Protein AF-A0A1B1BLL6-F1 (afdb_monomer_lite)

pLDDT: mean 85.85, std 12.54, range [50.44, 97.75]

Organism: NCBI:txid670052

Structure (mmCIF, N/CA/C/O backbone):
data_AF-A0A1B1BLL6-F1
#
_entry.id   AF-A0A1B1BLL6-F1
#
loop_
_atom_site.group_PDB
_atom_site.id
_atom_site.type_symbol
_atom_site.label_atom_id
_atom_site.label_alt_id
_atom_site.label_comp_id
_atom_site.label_asym_id
_atom_site.label_entity_id
_atom_site.label_seq_id
_atom_site.pdbx_PDB_ins_code
_atom_site.Cartn_x
_atom_site.Cartn_y
_atom_site.Cartn_z
_atom_site.occupancy
_atom_site.B_iso_or_equiv
_atom_site.auth_seq_id
_atom_site.auth_comp_id
_atom_site.auth_asym_id
_atom_site.auth_atom_id
_atom_site.pdbx_PDB_model_num
ATOM 1 N N . MET A 1 1 ? -10.284 7.507 51.967 1.00 50.44 1 MET A N 1
ATOM 2 C CA . MET A 1 1 ? -10.686 7.526 50.545 1.00 50.44 1 MET A CA 1
ATOM 3 C C . MET A 1 1 ? -9.523 6.973 49.742 1.00 50.44 1 MET A C 1
ATOM 5 O O . MET A 1 1 ? -8.503 7.642 49.661 1.00 50.44 1 MET A O 1
ATOM 9 N N . GLY A 1 2 ? -9.615 5.722 49.283 1.00 57.59 2 GLY A N 1
ATOM 10 C CA . GLY A 1 2 ? -8.585 5.131 48.421 1.00 57.59 2 GLY A CA 1
ATOM 11 C C . GLY A 1 2 ? -8.645 5.744 47.017 1.00 57.59 2 GLY A C 1
ATOM 12 O O . GLY A 1 2 ? -9.728 6.177 46.613 1.00 57.59 2 GLY A O 1
ATOM 13 N N . PRO A 1 3 ? -7.517 5.829 46.290 1.00 61.09 3 PRO A N 1
ATOM 14 C CA . PRO A 1 3 ? -7.517 6.299 44.911 1.00 61.09 3 PRO A CA 1
ATOM 15 C C . PRO A 1 3 ? -8.463 5.414 44.101 1.00 61.09 3 PRO A C 1
ATOM 17 O O . PRO A 1 3 ? -8.379 4.191 44.180 1.00 61.09 3 PRO A O 1
ATOM 20 N N . ALA A 1 4 ? -9.394 6.033 43.373 1.00 63.06 4 ALA A N 1
ATOM 21 C CA . ALA A 1 4 ? -10.253 5.323 42.441 1.00 63.06 4 ALA A CA 1
ATOM 22 C C . ALA A 1 4 ? -9.354 4.484 41.528 1.00 63.06 4 ALA A C 1
ATOM 24 O O . ALA A 1 4 ? -8.560 5.043 40.768 1.00 63.06 4 ALA A O 1
ATOM 25 N N . GLU A 1 5 ? -9.441 3.158 41.639 1.00 60.03 5 GLU A N 1
ATOM 26 C CA . GLU A 1 5 ? -8.842 2.264 40.664 1.00 60.03 5 GLU A CA 1
ATOM 27 C C . GLU A 1 5 ? -9.529 2.560 39.335 1.00 60.03 5 GLU A C 1
ATOM 29 O O . GLU A 1 5 ? -10.628 2.084 39.047 1.00 60.03 5 GLU A O 1
ATOM 34 N N . LEU A 1 6 ? -8.911 3.438 38.546 1.00 65.06 6 LEU A N 1
ATOM 35 C CA . LEU A 1 6 ? -9.240 3.640 37.150 1.00 65.06 6 LEU A CA 1
ATOM 36 C C . LEU A 1 6 ? -8.886 2.327 36.456 1.00 65.06 6 LEU A C 1
ATOM 38 O O . LEU A 1 6 ? -7.785 2.160 35.931 1.00 65.06 6 LEU A O 1
ATOM 42 N N . GLY A 1 7 ? -9.818 1.374 36.510 1.00 64.56 7 GLY A N 1
ATOM 43 C CA . GLY A 1 7 ? -9.772 0.173 35.697 1.00 64.56 7 GLY A CA 1
ATOM 44 C C . GLY A 1 7 ? -9.515 0.555 34.235 1.00 64.56 7 GLY A C 1
ATOM 45 O O . GLY A 1 7 ? -9.796 1.691 33.828 1.00 64.56 7 GLY A O 1
ATOM 46 N N . PRO A 1 8 ? -8.947 -0.359 33.430 1.00 66.44 8 PRO A N 1
ATOM 47 C CA . PRO A 1 8 ? -8.639 -0.069 32.038 1.00 66.44 8 PRO A CA 1
ATOM 48 C C . PRO A 1 8 ? -9.879 0.529 31.357 1.00 66.44 8 PRO A C 1
ATOM 50 O O . PRO A 1 8 ? -10.984 0.030 31.582 1.00 66.44 8 PRO A O 1
ATOM 53 N N . PRO A 1 9 ? -9.729 1.610 30.567 1.00 63.91 9 PRO A N 1
ATOM 54 C CA . PRO A 1 9 ? -10.863 2.328 30.004 1.00 63.91 9 PRO A CA 1
ATOM 55 C C . PRO A 1 9 ? -11.783 1.346 29.280 1.00 63.91 9 PRO A C 1
ATOM 57 O O . PRO A 1 9 ? -11.373 0.703 28.309 1.00 63.91 9 PRO A O 1
ATOM 60 N N . VAL A 1 10 ? -13.015 1.219 29.778 1.00 65.12 10 VAL A N 1
ATOM 61 C CA . VAL A 1 10 ? -14.028 0.335 29.202 1.00 65.12 10 VAL A CA 1
ATOM 62 C C . VAL A 1 10 ? -14.333 0.852 27.802 1.00 65.12 10 VAL A C 1
ATOM 64 O O . VAL A 1 10 ? -14.881 1.941 27.625 1.00 65.12 10 VAL A O 1
ATOM 67 N N . GLN A 1 11 ? -13.914 0.103 26.783 1.00 68.50 11 GLN A N 1
ATOM 68 C CA . GLN A 1 11 ? -14.209 0.458 25.401 1.00 68.50 11 GLN A CA 1
ATOM 69 C C . GLN A 1 11 ? -15.694 0.210 25.159 1.00 68.50 11 GLN A C 1
ATOM 71 O O . GLN A 1 11 ? -16.161 -0.918 25.299 1.00 68.50 11 GLN A O 1
ATOM 76 N N . GLN A 1 12 ? -16.430 1.263 24.800 1.00 72.62 12 GLN A N 1
ATOM 77 C CA . GLN A 1 12 ? -17.846 1.131 24.477 1.00 72.62 12 GLN A CA 1
ATOM 78 C C . GLN A 1 12 ? -18.040 0.140 23.314 1.00 72.62 12 GLN A C 1
ATOM 80 O O . GLN A 1 12 ? -17.243 0.170 22.359 1.00 72.62 12 GLN A O 1
ATOM 85 N N . PRO A 1 13 ? -19.069 -0.728 23.388 1.00 74.25 13 PRO A N 1
ATOM 86 C CA . PRO A 1 13 ? -19.463 -1.581 22.277 1.00 74.25 13 PRO A CA 1
ATOM 87 C C . PRO A 1 13 ? -19.710 -0.732 21.030 1.00 74.25 13 PRO A C 1
ATOM 89 O O . PRO A 1 13 ? -20.350 0.317 21.100 1.00 74.25 13 PRO A O 1
ATOM 92 N N . LEU A 1 14 ? -19.166 -1.164 19.894 1.00 82.31 14 LEU A N 1
ATOM 93 C CA . LEU A 1 14 ? -19.422 -0.498 18.621 1.00 82.31 14 LEU A CA 1
ATOM 94 C C . LEU A 1 14 ? -20.839 -0.843 18.135 1.00 82.31 14 LEU A C 1
ATOM 96 O O . LEU A 1 14 ? -21.268 -1.981 18.342 1.00 82.31 14 LEU A O 1
ATOM 100 N N . PRO A 1 15 ? -21.550 0.094 17.479 1.00 81.31 15 PRO A N 1
ATOM 101 C CA . PRO A 1 15 ? -22.830 -0.199 16.849 1.00 81.31 15 PRO A CA 1
ATOM 102 C C . PRO A 1 15 ? -22.746 -1.395 15.896 1.00 81.31 15 PRO A C 1
ATOM 104 O O . PRO A 1 15 ? -21.743 -1.608 15.206 1.00 81.31 15 PRO A O 1
ATOM 107 N N . GLU A 1 16 ? -23.824 -2.168 15.813 1.00 77.44 16 GLU A N 1
ATOM 108 C CA . GLU A 1 16 ? -23.917 -3.224 14.812 1.00 77.44 16 GLU A CA 1
ATOM 109 C C . GLU A 1 16 ? -23.816 -2.616 13.404 1.00 77.44 16 GLU A C 1
ATOM 111 O O . GLU A 1 16 ? -24.474 -1.629 13.081 1.00 77.44 16 GLU A O 1
ATOM 116 N N . GLY A 1 17 ? -22.939 -3.177 12.567 1.00 80.94 17 GLY A N 1
ATOM 117 C CA . GLY A 1 17 ? -22.703 -2.681 11.207 1.00 80.94 17 GLY A CA 1
ATOM 118 C C . GLY A 1 17 ? -21.577 -1.652 11.061 1.00 80.94 17 GLY A C 1
ATOM 119 O O . GLY A 1 17 ? -21.359 -1.171 9.949 1.00 80.94 17 GLY A O 1
ATOM 120 N N . THR A 1 18 ? -20.813 -1.344 12.120 1.00 85.69 18 THR A N 1
ATOM 121 C CA . THR A 1 18 ? -19.604 -0.514 11.991 1.00 85.69 18 THR A CA 1
ATOM 122 C C . THR A 1 18 ? -18.681 -1.057 10.884 1.00 85.69 18 THR A C 1
ATOM 124 O O . THR A 1 18 ? -18.347 -2.248 10.889 1.00 85.69 18 THR A O 1
ATOM 127 N N . PRO A 1 19 ? -18.229 -0.210 9.938 1.00 85.69 19 PRO A N 1
ATOM 128 C CA . PRO A 1 19 ? -17.390 -0.655 8.836 1.00 85.69 19 PRO A CA 1
ATOM 129 C C . PRO A 1 19 ? -16.060 -1.223 9.346 1.00 85.69 19 PRO A C 1
ATOM 131 O O . PRO A 1 19 ? -15.320 -0.593 10.104 1.00 85.69 19 PRO A O 1
ATOM 134 N N . VAL A 1 20 ? -15.757 -2.443 8.907 1.00 91.56 20 VAL A N 1
ATOM 135 C CA . VAL A 1 20 ? -14.503 -3.161 9.197 1.00 91.56 20 VAL A CA 1
ATOM 136 C C . VAL A 1 20 ? -13.451 -2.828 8.136 1.00 91.56 20 VAL A C 1
ATOM 138 O O . VAL A 1 20 ? -12.270 -2.628 8.435 1.00 91.56 20 VAL A O 1
ATOM 141 N N . TYR A 1 21 ? -13.892 -2.725 6.883 1.00 93.81 21 TYR A N 1
ATOM 142 C CA . TYR A 1 21 ? -13.054 -2.499 5.712 1.00 93.81 21 TYR A CA 1
ATOM 143 C C . TYR A 1 21 ? -13.334 -1.122 5.122 1.00 93.81 21 TYR A C 1
ATOM 145 O O . TYR A 1 21 ? -14.482 -0.691 5.046 1.00 93.81 21 TYR A O 1
ATOM 153 N N . THR A 1 22 ? -12.280 -0.436 4.696 1.00 95.19 22 THR A N 1
ATOM 154 C CA . THR A 1 22 ? -12.366 0.874 4.045 1.00 95.19 22 THR A CA 1
ATOM 155 C C . THR A 1 22 ? -11.786 0.767 2.639 1.00 95.19 22 THR A C 1
ATOM 157 O O . THR A 1 22 ? -10.932 -0.081 2.372 1.00 95.19 22 THR A O 1
ATOM 160 N N . ALA A 1 23 ? -12.216 1.648 1.735 1.00 96.31 23 ALA A N 1
ATOM 161 C CA . ALA A 1 23 ? -11.628 1.726 0.399 1.00 96.31 23 ALA A CA 1
ATOM 162 C C . ALA A 1 23 ? -10.121 2.038 0.461 1.00 96.31 23 ALA A C 1
ATOM 164 O O . ALA A 1 23 ? -9.336 1.444 -0.271 1.00 96.31 23 ALA A O 1
ATOM 165 N N . SER A 1 24 ? -9.705 2.911 1.386 1.00 95.88 24 SER A N 1
ATOM 166 C CA . SER A 1 24 ? -8.298 3.272 1.585 1.00 95.88 24 SER A CA 1
ATOM 167 C C . SER A 1 24 ? -7.440 2.084 2.020 1.00 95.88 24 SER A C 1
ATOM 169 O O . SER A 1 24 ? -6.336 1.931 1.513 1.00 95.88 24 SER A O 1
ATOM 171 N N . LEU A 1 25 ? -7.948 1.202 2.890 1.00 96.50 25 LEU A N 1
ATOM 172 C CA . LEU A 1 25 ? -7.249 -0.032 3.253 1.00 96.50 25 LEU A CA 1
ATOM 173 C C . LEU A 1 25 ? -7.018 -0.919 2.029 1.00 96.50 25 LEU A C 1
ATOM 175 O O . LEU A 1 25 ? -5.901 -1.377 1.807 1.00 96.50 25 LEU A O 1
ATOM 179 N N . TRP A 1 26 ? -8.064 -1.151 1.235 1.00 97.56 26 TRP A N 1
ATOM 180 C CA . TRP A 1 26 ? -7.954 -1.976 0.034 1.00 97.56 26 TRP A CA 1
ATOM 181 C C . TRP A 1 26 ? -7.008 -1.368 -0.997 1.00 97.56 26 TRP A C 1
ATOM 183 O O . TRP A 1 26 ? -6.219 -2.094 -1.595 1.00 97.56 26 TRP A O 1
ATOM 193 N N . ALA A 1 27 ? -7.010 -0.042 -1.142 1.00 97.25 27 ALA A N 1
ATOM 194 C CA . ALA A 1 27 ? -6.042 0.647 -1.982 1.00 97.25 27 ALA A CA 1
ATOM 195 C C . ALA A 1 27 ? -4.600 0.356 -1.534 1.00 97.25 27 ALA A C 1
ATOM 197 O O . ALA A 1 27 ? -3.790 0.007 -2.380 1.00 97.25 27 ALA A O 1
ATOM 198 N N . ILE A 1 28 ? -4.286 0.398 -0.230 1.00 95.94 28 ILE A N 1
ATOM 199 C CA . ILE A 1 28 ? -2.945 0.043 0.286 1.00 95.94 28 ILE A CA 1
ATOM 200 C C . ILE A 1 28 ? -2.619 -1.428 0.003 1.00 95.94 28 ILE A C 1
ATOM 202 O O . ILE A 1 28 ? -1.503 -1.738 -0.402 1.00 95.94 28 ILE A O 1
ATOM 206 N N . VAL A 1 29 ? -3.581 -2.334 0.207 1.00 97.31 29 VAL A N 1
ATOM 207 C CA . VAL A 1 29 ? -3.402 -3.781 -0.003 1.00 97.31 29 VAL A CA 1
ATOM 208 C C . VAL A 1 29 ? -3.034 -4.099 -1.453 1.00 97.31 29 VAL A C 1
ATOM 210 O O . VAL A 1 29 ? -2.148 -4.918 -1.680 1.00 97.31 29 VAL A O 1
ATOM 213 N N . PHE A 1 30 ? -3.679 -3.445 -2.423 1.00 97.38 30 PHE A N 1
ATOM 214 C CA . PHE A 1 30 ? -3.454 -3.684 -3.853 1.00 97.38 30 PHE A CA 1
ATOM 215 C C . PHE A 1 30 ? -2.413 -2.759 -4.491 1.00 97.38 30 PHE A C 1
ATOM 217 O O . PHE A 1 30 ? -1.991 -3.009 -5.620 1.00 97.38 30 PHE A O 1
ATOM 224 N N . LEU A 1 31 ? -1.951 -1.724 -3.785 1.00 95.06 31 LEU A N 1
ATOM 225 C CA . LEU A 1 31 ? -0.945 -0.792 -4.295 1.00 95.06 31 LEU A CA 1
ATOM 226 C C . LEU A 1 31 ? 0.345 -1.480 -4.779 1.00 95.06 31 LEU A C 1
ATOM 228 O O . LEU A 1 31 ? 0.834 -1.089 -5.839 1.00 95.06 31 LEU A O 1
ATOM 232 N N . PRO A 1 32 ? 0.887 -2.511 -4.093 1.00 93.81 32 PRO A N 1
ATOM 233 C CA . PRO A 1 32 ? 2.054 -3.232 -4.590 1.00 93.81 32 PRO A CA 1
ATOM 234 C C . PRO A 1 32 ? 1.793 -3.884 -5.945 1.00 93.81 32 PRO A C 1
ATOM 236 O O . PRO A 1 32 ? 2.656 -3.835 -6.808 1.00 93.81 32 PRO A O 1
ATOM 239 N N . LEU A 1 33 ? 0.590 -4.424 -6.171 1.00 95.19 33 LEU A N 1
ATOM 240 C CA . LEU A 1 33 ? 0.227 -5.024 -7.454 1.00 95.19 33 LEU A CA 1
ATOM 241 C C . LEU A 1 33 ? 0.214 -3.978 -8.571 1.00 95.19 33 LEU A C 1
ATOM 243 O O . LEU A 1 33 ? 0.718 -4.237 -9.659 1.00 95.19 33 LEU A O 1
ATOM 247 N N . LEU A 1 34 ? -0.331 -2.788 -8.294 1.00 94.62 34 LEU A N 1
ATOM 248 C CA . LEU A 1 34 ? -0.303 -1.669 -9.235 1.00 94.62 34 LEU A CA 1
ATOM 249 C C . LEU A 1 34 ? 1.141 -1.259 -9.547 1.00 94.62 34 LEU A C 1
ATOM 251 O O .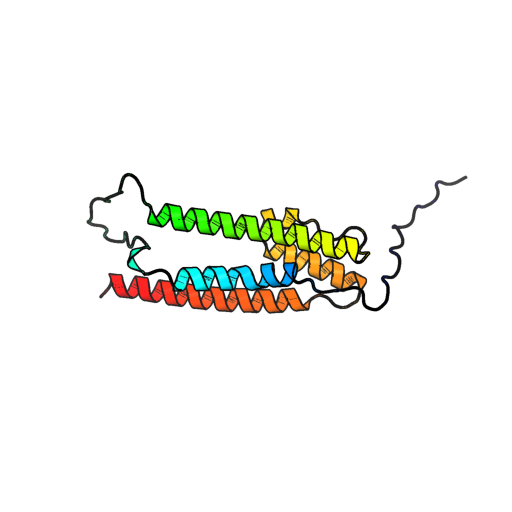 LEU A 1 34 ? 1.492 -1.094 -10.711 1.00 94.62 34 LEU A O 1
ATOM 255 N N . ALA A 1 35 ? 1.988 -1.149 -8.521 1.00 91.94 35 ALA A N 1
ATOM 256 C CA . ALA A 1 35 ? 3.406 -0.846 -8.682 1.00 91.94 35 ALA A CA 1
ATOM 257 C C . ALA A 1 35 ? 4.126 -1.902 -9.537 1.00 91.94 35 ALA A C 1
ATOM 259 O O . ALA A 1 35 ? 4.845 -1.549 -10.470 1.00 91.94 35 ALA A O 1
ATOM 260 N N . THR A 1 36 ? 3.888 -3.190 -9.270 1.00 92.56 36 THR A N 1
ATOM 261 C CA . THR A 1 36 ? 4.421 -4.303 -10.065 1.00 92.56 36 THR A CA 1
ATOM 262 C C . THR A 1 36 ? 3.914 -4.241 -11.505 1.00 92.56 36 THR A C 1
ATOM 264 O O . THR A 1 36 ? 4.711 -4.364 -12.425 1.00 92.56 36 THR A O 1
ATOM 267 N N . ALA A 1 37 ? 2.623 -3.999 -11.739 1.00 93.56 37 ALA A N 1
ATOM 268 C CA . ALA A 1 37 ? 2.067 -3.902 -13.088 1.00 93.56 37 ALA A CA 1
ATOM 269 C C . ALA A 1 37 ? 2.705 -2.758 -13.894 1.00 93.56 37 ALA A C 1
ATOM 271 O O . ALA A 1 37 ? 3.087 -2.952 -15.049 1.00 93.56 37 ALA A O 1
ATOM 272 N N . VAL A 1 38 ? 2.895 -1.590 -13.268 1.00 91.12 38 VAL A N 1
ATOM 273 C CA . VAL A 1 38 ? 3.625 -0.469 -13.879 1.00 91.12 38 VAL A CA 1
ATOM 274 C C . VAL A 1 38 ? 5.065 -0.879 -14.193 1.00 91.12 38 VAL A C 1
ATOM 276 O O . VAL A 1 38 ? 5.525 -0.658 -15.311 1.00 91.12 38 VAL A O 1
ATOM 279 N N . LEU A 1 39 ? 5.756 -1.536 -13.259 1.00 87.25 39 LEU A N 1
ATOM 280 C CA . LEU A 1 39 ? 7.129 -2.006 -13.457 1.00 87.25 39 LEU A CA 1
ATOM 281 C C . LEU A 1 39 ? 7.249 -2.988 -14.634 1.00 87.25 39 LEU A C 1
ATOM 283 O O . LEU A 1 39 ? 8.139 -2.841 -15.467 1.00 87.25 39 LEU A O 1
ATOM 287 N N . LEU A 1 40 ? 6.344 -3.962 -14.736 1.00 89.88 40 LEU A N 1
ATOM 288 C CA . LEU A 1 40 ? 6.331 -4.953 -15.818 1.00 89.88 40 LEU A CA 1
ATOM 289 C C . LEU A 1 40 ? 6.034 -4.321 -17.183 1.00 89.88 40 LEU A C 1
ATOM 291 O O . LEU A 1 40 ? 6.561 -4.774 -18.197 1.00 89.88 40 LEU A O 1
ATOM 295 N N . SER A 1 41 ? 5.220 -3.261 -17.209 1.00 89.00 41 SER A N 1
ATOM 296 C CA . SER A 1 41 ? 4.914 -2.512 -18.433 1.00 89.00 41 SER A CA 1
ATOM 297 C C . SER A 1 41 ? 6.097 -1.682 -18.945 1.00 89.00 41 SER A C 1
ATOM 299 O O . SER A 1 41 ? 6.141 -1.327 -20.125 1.00 89.00 41 SER A O 1
ATOM 301 N N . MET A 1 42 ? 7.079 -1.387 -18.084 1.00 84.44 42 MET A N 1
ATOM 302 C CA . MET A 1 42 ? 8.270 -0.654 -18.493 1.00 84.44 42 MET A CA 1
ATOM 303 C C . MET A 1 42 ? 9.173 -1.528 -19.376 1.00 84.44 42 MET A C 1
ATOM 305 O O . MET A 1 42 ? 9.437 -2.692 -19.048 1.00 84.44 42 MET A O 1
ATOM 309 N N . PRO A 1 43 ? 9.683 -0.984 -20.496 1.00 81.69 43 PRO A N 1
ATOM 310 C CA . PRO A 1 43 ? 10.566 -1.730 -21.377 1.00 81.69 43 PRO A CA 1
ATOM 311 C C . PRO A 1 43 ? 11.904 -2.030 -20.692 1.00 81.69 43 PRO A C 1
ATOM 313 O O . PRO A 1 43 ? 12.467 -1.168 -20.016 1.00 81.69 43 PRO A O 1
ATOM 316 N N . LEU A 1 44 ? 12.434 -3.238 -20.925 1.00 76.50 44 LEU A N 1
ATOM 317 C CA . LEU A 1 44 ? 13.652 -3.746 -20.276 1.00 76.50 44 LEU A CA 1
ATOM 318 C C . LEU A 1 44 ? 14.870 -2.829 -20.455 1.00 76.50 44 LEU A C 1
ATOM 320 O O . LEU A 1 44 ? 15.650 -2.676 -19.529 1.00 76.50 44 LEU A O 1
ATOM 324 N N . ARG A 1 45 ? 14.965 -2.123 -21.590 1.00 72.88 45 ARG A N 1
ATOM 325 C CA . ARG A 1 45 ? 16.016 -1.126 -21.881 1.00 72.88 45 ARG A CA 1
ATOM 326 C C . ARG A 1 45 ? 16.112 0.032 -20.883 1.00 72.88 45 ARG A C 1
ATOM 328 O O . ARG A 1 45 ? 17.088 0.766 -20.904 1.00 72.88 45 ARG A O 1
ATOM 335 N N . LEU A 1 46 ? 15.069 0.269 -20.083 1.00 70.62 46 LEU A N 1
ATOM 336 C CA . LEU A 1 46 ? 15.115 1.288 -19.036 1.00 70.62 46 LEU A CA 1
ATOM 337 C C . LEU A 1 46 ? 15.874 0.796 -17.807 1.00 70.62 46 LEU A C 1
ATOM 339 O O . LEU A 1 46 ? 16.254 1.624 -16.994 1.00 70.62 46 LEU A O 1
ATOM 343 N N . PHE A 1 47 ? 16.085 -0.507 -17.647 1.00 69.12 47 PHE A N 1
ATOM 344 C CA . PHE A 1 47 ? 16.880 -1.066 -16.565 1.00 69.12 47 PHE A CA 1
ATOM 345 C C . PHE A 1 47 ? 18.321 -1.189 -17.064 1.00 69.12 47 PHE A C 1
ATOM 347 O O . PHE A 1 47 ? 18.549 -1.942 -18.010 1.00 69.12 47 PHE A O 1
ATOM 354 N N . PRO A 1 48 ? 19.280 -0.447 -16.482 1.00 63.59 48 PRO A N 1
ATOM 355 C CA . PRO A 1 48 ? 20.681 -0.601 -16.839 1.00 63.59 48 PRO A CA 1
ATOM 356 C C . PRO A 1 48 ? 21.095 -2.049 -16.569 1.00 63.59 48 PRO A C 1
ATOM 358 O O . PRO A 1 48 ? 21.038 -2.515 -15.430 1.00 63.59 48 PRO A O 1
ATOM 361 N N . ALA A 1 49 ? 21.450 -2.777 -17.622 1.00 60.00 49 ALA A N 1
ATOM 362 C CA . ALA A 1 49 ? 22.103 -4.071 -17.518 1.00 60.00 49 ALA A CA 1
ATOM 363 C C . ALA A 1 49 ? 23.615 -3.825 -17.548 1.00 60.00 49 ALA A C 1
ATOM 365 O O . ALA A 1 49 ? 24.300 -4.234 -18.479 1.00 60.00 49 ALA A O 1
ATOM 366 N N . ASP A 1 50 ? 24.129 -3.109 -16.548 1.00 55.12 50 ASP A N 1
ATOM 367 C CA . ASP A 1 50 ? 25.563 -2.834 -16.410 1.00 55.12 50 ASP A CA 1
ATOM 368 C C . ASP A 1 50 ? 26.272 -4.075 -15.842 1.00 55.12 50 ASP A C 1
ATOM 370 O O . ASP A 1 50 ? 26.837 -4.064 -14.751 1.00 55.12 50 ASP A O 1
ATOM 374 N N . PHE A 1 51 ? 26.182 -5.191 -16.566 1.00 53.59 51 PHE A N 1
ATOM 375 C CA . PHE A 1 51 ? 26.890 -6.437 -16.269 1.00 53.59 51 PHE A CA 1
ATOM 376 C C . PHE A 1 51 ? 27.936 -6.748 -17.346 1.00 53.59 51 PHE A C 1
ATOM 378 O O . PHE A 1 51 ? 28.221 -7.914 -17.606 1.00 53.59 51 PHE A O 1
ATOM 385 N N . ASP A 1 52 ? 28.512 -5.721 -17.974 1.00 57.56 52 ASP A N 1
ATOM 386 C CA . ASP A 1 52 ? 29.727 -5.879 -18.769 1.00 57.56 52 ASP A CA 1
ATOM 387 C C . ASP A 1 52 ? 30.946 -5.577 -17.876 1.00 57.56 52 ASP A C 1
ATOM 389 O O . ASP A 1 52 ? 31.215 -4.412 -17.582 1.00 57.56 52 ASP A O 1
ATOM 393 N N . PRO A 1 53 ? 31.694 -6.598 -17.415 1.00 58.38 53 PRO A N 1
ATOM 394 C CA . PRO A 1 53 ? 32.881 -6.396 -16.587 1.00 58.38 53 PRO A CA 1
ATOM 395 C C . PRO A 1 53 ? 34.049 -5.748 -17.353 1.00 58.38 53 PRO A C 1
ATOM 397 O O . PRO A 1 53 ? 35.075 -5.453 -16.742 1.00 58.38 53 PRO A O 1
ATOM 400 N N . THR A 1 54 ? 33.922 -5.566 -18.673 1.00 62.81 54 THR A N 1
ATOM 401 C CA . THR A 1 54 ? 34.948 -5.001 -19.562 1.00 62.81 54 THR A CA 1
ATOM 402 C C . THR A 1 54 ? 34.595 -3.625 -20.124 1.00 62.81 54 THR A C 1
ATOM 404 O O . THR A 1 54 ? 35.471 -2.961 -20.680 1.00 62.81 54 THR A O 1
ATOM 407 N N . ALA A 1 55 ? 33.352 -3.164 -19.956 1.00 63.78 55 ALA A N 1
ATOM 408 C CA . ALA A 1 55 ? 32.955 -1.819 -20.345 1.00 63.78 55 ALA A CA 1
ATOM 409 C C . ALA A 1 55 ? 33.423 -0.799 -19.300 1.00 63.78 55 ALA A C 1
ATOM 411 O O . ALA A 1 55 ? 33.128 -0.924 -18.111 1.00 63.78 55 ALA A O 1
ATOM 412 N N . GLU A 1 56 ? 34.099 0.258 -19.753 1.00 61.62 56 GLU A N 1
ATOM 413 C CA . GLU A 1 56 ? 34.213 1.490 -18.969 1.00 61.62 56 GLU A CA 1
ATOM 414 C C . GLU A 1 56 ? 32.787 1.965 -18.641 1.00 61.62 56 GLU A C 1
ATOM 416 O O . GLU A 1 56 ? 32.001 2.148 -19.579 1.00 61.62 56 GLU A O 1
ATOM 421 N N . PRO A 1 57 ? 32.411 2.145 -17.358 1.00 59.41 57 PRO A N 1
ATOM 422 C CA . PRO A 1 57 ? 31.061 2.549 -16.997 1.00 59.41 57 PRO A CA 1
ATOM 423 C C . PRO A 1 57 ? 30.727 3.888 -17.658 1.00 59.41 57 PRO A C 1
ATOM 425 O O . PRO A 1 57 ? 31.152 4.951 -17.198 1.00 59.41 57 PRO A O 1
ATOM 428 N N . PHE A 1 58 ? 29.955 3.866 -18.745 1.00 65.25 58 PHE A N 1
ATOM 429 C CA . PHE A 1 58 ? 29.363 5.087 -19.267 1.00 65.25 58 PHE A CA 1
ATOM 430 C C . PHE A 1 58 ? 28.229 5.475 -18.322 1.00 65.25 58 PHE A C 1
ATOM 432 O O . PHE A 1 58 ? 27.084 5.066 -18.488 1.00 65.25 58 PHE A O 1
ATOM 439 N N . VAL A 1 59 ? 28.570 6.250 -17.296 1.00 63.31 59 VAL A N 1
ATOM 440 C CA . VAL A 1 59 ? 27.599 6.865 -16.397 1.00 63.31 59 VAL A CA 1
ATOM 441 C C . VAL A 1 59 ? 27.151 8.167 -17.057 1.00 63.31 59 VAL A C 1
ATOM 443 O O . VAL A 1 59 ? 27.909 9.143 -17.041 1.00 63.31 59 VAL A O 1
ATOM 446 N N . PRO A 1 60 ? 25.956 8.232 -17.676 1.00 65.19 60 PRO A N 1
ATOM 447 C CA . PRO A 1 60 ? 25.450 9.504 -18.157 1.00 65.19 60 PRO A CA 1
ATOM 448 C C . PRO A 1 60 ? 25.368 10.481 -16.972 1.00 65.19 60 PRO A C 1
ATOM 450 O O . PRO A 1 60 ? 24.952 10.080 -15.883 1.00 65.19 60 PRO A O 1
ATOM 453 N N . PRO A 1 61 ? 25.696 11.774 -17.158 1.00 69.44 61 PRO A N 1
ATOM 454 C CA . PRO A 1 61 ? 25.623 12.771 -16.085 1.00 69.44 61 PRO A CA 1
ATOM 455 C C . PRO A 1 61 ? 24.245 12.851 -15.408 1.00 69.44 61 PRO A C 1
ATOM 457 O O . PRO A 1 61 ? 24.139 13.282 -14.263 1.00 69.44 61 PRO A O 1
ATOM 460 N N . VAL A 1 62 ? 23.187 12.441 -16.121 1.00 75.81 62 VAL A N 1
ATOM 461 C CA . VAL A 1 62 ? 21.816 12.325 -15.618 1.00 75.81 62 VAL A CA 1
ATOM 462 C C . VAL A 1 62 ? 21.171 11.052 -16.175 1.00 75.81 62 VAL A C 1
ATOM 464 O O . VAL A 1 62 ? 20.888 10.968 -17.369 1.00 75.81 62 VAL A O 1
ATOM 467 N N . ASP A 1 63 ? 20.872 10.082 -15.308 1.00 78.62 63 ASP A N 1
ATOM 468 C CA . ASP A 1 63 ? 20.011 8.940 -15.643 1.00 78.62 63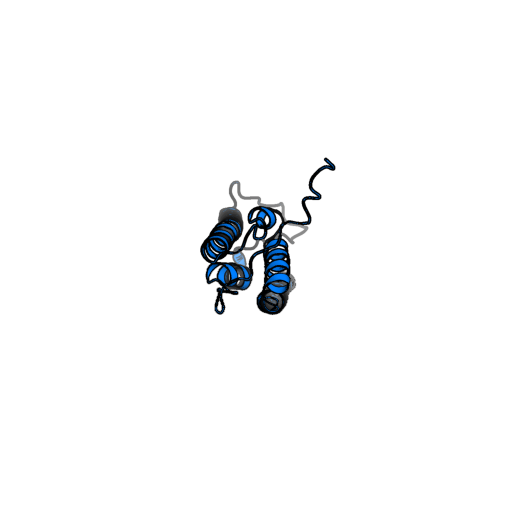 ASP A CA 1
ATOM 469 C C . ASP A 1 63 ? 18.531 9.318 -15.452 1.00 78.62 63 ASP A C 1
ATOM 471 O O . ASP A 1 63 ? 17.958 9.196 -14.363 1.00 78.62 63 ASP A O 1
ATOM 475 N N . LEU A 1 64 ? 17.887 9.783 -16.529 1.00 81.25 64 LEU A N 1
ATOM 476 C CA . LEU A 1 64 ? 16.458 10.118 -16.506 1.00 81.25 64 LEU A CA 1
ATOM 477 C C . LEU A 1 64 ? 15.579 8.901 -16.185 1.00 81.25 64 LEU A C 1
ATOM 479 O O . LEU A 1 64 ? 14.528 9.052 -15.561 1.00 81.25 64 LEU A O 1
ATOM 483 N N . SER A 1 65 ? 15.991 7.696 -16.589 1.00 78.31 65 SER A N 1
ATOM 484 C CA . SER A 1 65 ? 15.220 6.477 -16.342 1.00 78.31 65 SER A CA 1
ATOM 485 C C . SER A 1 65 ? 15.202 6.143 -14.847 1.00 78.31 65 SER A C 1
ATOM 487 O O . SER A 1 65 ? 14.142 5.870 -14.274 1.00 78.31 65 SER A O 1
ATOM 489 N N . GLY A 1 66 ? 16.359 6.260 -14.192 1.00 81.75 66 GLY A N 1
ATOM 490 C CA . GLY A 1 66 ? 16.521 6.120 -12.753 1.00 81.75 66 GLY A CA 1
ATOM 491 C C . GLY A 1 66 ? 15.747 7.179 -11.990 1.00 81.75 66 GLY A C 1
ATOM 492 O O . GLY A 1 66 ? 15.072 6.848 -11.016 1.00 81.75 66 GLY A O 1
ATOM 493 N N . LEU A 1 67 ? 15.763 8.430 -12.453 1.00 86.50 67 LEU A N 1
ATOM 494 C CA . LEU A 1 67 ? 14.982 9.500 -11.837 1.00 86.50 67 LEU A CA 1
ATOM 495 C C . LEU A 1 67 ? 13.478 9.194 -11.864 1.00 86.50 67 LEU A C 1
ATOM 497 O O . LEU A 1 67 ? 12.823 9.284 -10.828 1.00 86.50 67 LEU A O 1
ATOM 501 N N . VAL A 1 68 ? 12.933 8.774 -13.011 1.00 85.38 68 VAL A N 1
ATOM 502 C CA . VAL A 1 68 ? 11.509 8.413 -13.139 1.00 85.38 68 VAL A CA 1
ATOM 503 C C . VAL A 1 68 ? 11.142 7.256 -12.207 1.00 85.38 68 VAL A C 1
ATOM 505 O O . VAL A 1 68 ? 10.120 7.327 -11.522 1.00 85.38 68 VAL A O 1
ATOM 508 N N . ARG A 1 69 ? 11.981 6.215 -12.116 1.00 86.62 69 ARG A N 1
ATOM 509 C CA . ARG A 1 69 ? 11.762 5.093 -11.185 1.00 86.62 69 ARG A CA 1
ATOM 510 C C . ARG A 1 69 ? 11.778 5.538 -9.725 1.00 86.62 69 ARG A C 1
ATOM 512 O O . ARG A 1 69 ? 10.913 5.127 -8.954 1.00 86.62 69 ARG A O 1
ATOM 519 N N . ASN A 1 70 ? 12.733 6.384 -9.345 1.00 89.62 70 ASN A N 1
ATOM 520 C CA . ASN A 1 70 ? 12.826 6.914 -7.986 1.00 89.62 70 ASN A CA 1
ATOM 521 C C . ASN A 1 70 ? 11.611 7.779 -7.638 1.00 89.62 70 ASN A C 1
ATOM 523 O O . ASN A 1 70 ? 11.013 7.591 -6.581 1.00 89.62 70 ASN A O 1
ATOM 527 N N . LEU A 1 71 ? 11.193 8.669 -8.541 1.00 91.75 71 LEU A N 1
ATOM 528 C CA . LEU A 1 71 ? 9.996 9.490 -8.353 1.00 91.75 71 LEU A CA 1
ATOM 529 C C . LEU A 1 71 ? 8.738 8.632 -8.212 1.00 91.75 71 LEU A C 1
ATOM 531 O O . LEU A 1 71 ? 7.924 8.887 -7.327 1.00 91.75 71 LEU A O 1
ATOM 535 N N . LEU A 1 72 ? 8.597 7.588 -9.032 1.00 90.19 72 LEU A N 1
ATOM 536 C CA . LEU A 1 72 ? 7.493 6.639 -8.920 1.00 90.19 72 LEU A CA 1
ATOM 537 C C . LEU A 1 72 ? 7.514 5.907 -7.568 1.00 90.19 72 LEU A C 1
ATOM 539 O O . LEU A 1 72 ? 6.476 5.801 -6.919 1.00 90.19 72 LEU A O 1
ATOM 543 N N . SER A 1 73 ? 8.687 5.454 -7.117 1.00 90.81 73 SER A N 1
ATOM 544 C CA . SER A 1 73 ? 8.862 4.808 -5.809 1.00 90.81 73 SER A CA 1
ATOM 545 C C . SER A 1 73 ? 8.452 5.734 -4.658 1.00 90.81 73 SER A C 1
ATOM 547 O O . SER A 1 73 ? 7.636 5.361 -3.813 1.00 90.81 73 SER A O 1
ATOM 549 N N . VAL A 1 74 ? 8.928 6.984 -4.673 1.00 94.88 74 VAL A N 1
ATOM 550 C CA . VAL A 1 74 ? 8.555 8.011 -3.688 1.00 94.88 74 VAL A CA 1
ATOM 551 C C . VAL A 1 74 ? 7.054 8.304 -3.736 1.00 94.88 74 VAL A C 1
ATOM 553 O O . VAL A 1 74 ? 6.423 8.412 -2.686 1.00 94.88 74 VAL A O 1
ATOM 556 N N . ALA A 1 75 ? 6.456 8.383 -4.928 1.00 94.81 75 ALA A N 1
ATOM 557 C CA . ALA A 1 75 ? 5.023 8.609 -5.089 1.00 94.81 75 ALA A CA 1
ATOM 558 C C . ALA A 1 75 ? 4.188 7.455 -4.510 1.00 94.81 75 ALA A C 1
ATOM 560 O O . ALA A 1 75 ? 3.228 7.703 -3.783 1.00 94.81 75 ALA A O 1
ATOM 561 N N . ILE A 1 76 ? 4.571 6.199 -4.767 1.00 94.19 76 ILE A N 1
ATOM 562 C CA . ILE A 1 76 ? 3.916 5.006 -4.202 1.00 94.19 76 ILE A CA 1
ATOM 563 C C . ILE A 1 76 ? 4.050 4.985 -2.675 1.00 94.19 76 ILE A C 1
ATOM 565 O O . ILE A 1 76 ? 3.083 4.692 -1.962 1.00 94.19 76 ILE A O 1
ATOM 569 N N . TYR A 1 77 ? 5.230 5.324 -2.155 1.00 94.38 77 TYR A N 1
ATOM 570 C CA . TYR A 1 77 ? 5.466 5.413 -0.718 1.00 94.38 77 TYR A CA 1
ATOM 571 C C . TYR A 1 77 ? 4.588 6.494 -0.072 1.00 94.38 77 TYR A C 1
ATOM 573 O O . TYR A 1 77 ? 3.831 6.205 0.855 1.00 94.38 77 TYR A O 1
ATOM 581 N N . ALA A 1 78 ? 4.596 7.716 -0.612 1.00 95.94 78 ALA A N 1
ATOM 582 C CA . ALA A 1 78 ? 3.762 8.817 -0.135 1.00 95.94 78 ALA A CA 1
ATOM 583 C C . ALA A 1 78 ? 2.261 8.492 -0.228 1.00 95.94 78 ALA A C 1
ATOM 585 O O . ALA A 1 78 ? 1.512 8.761 0.713 1.00 95.94 78 ALA A O 1
ATOM 586 N N . ALA A 1 79 ? 1.825 7.851 -1.318 1.00 96.44 79 ALA A N 1
ATOM 587 C CA . ALA A 1 79 ? 0.453 7.383 -1.480 1.00 96.44 79 ALA A CA 1
ATOM 588 C C . ALA A 1 79 ? 0.076 6.358 -0.402 1.00 96.44 79 ALA A C 1
ATOM 590 O O . ALA A 1 79 ? -0.994 6.472 0.192 1.00 96.44 79 ALA A O 1
ATOM 591 N N . SER A 1 80 ? 0.960 5.407 -0.082 1.00 95.88 80 SER A N 1
ATOM 592 C CA . SER A 1 80 ? 0.734 4.422 0.989 1.00 95.88 80 SER A CA 1
ATOM 593 C C . SER A 1 80 ? 0.485 5.099 2.337 1.00 95.88 80 SER A C 1
ATOM 595 O O . SER A 1 80 ? -0.461 4.755 3.048 1.00 95.88 80 SER A O 1
ATOM 597 N N . VAL A 1 81 ? 1.308 6.096 2.671 1.00 97.19 81 VAL A N 1
ATOM 598 C CA . VAL A 1 81 ? 1.188 6.865 3.915 1.00 97.19 81 VAL A CA 1
ATOM 599 C C . VAL A 1 81 ? -0.102 7.695 3.931 1.00 97.19 81 VAL A C 1
ATOM 601 O O . VAL A 1 81 ? -0.848 7.667 4.912 1.00 97.19 81 VAL A O 1
ATOM 604 N N . GLY A 1 82 ? -0.414 8.391 2.833 1.00 97.75 82 GLY A N 1
ATOM 605 C CA . GLY A 1 82 ? -1.642 9.180 2.701 1.00 97.75 82 GLY A CA 1
ATOM 606 C C . GLY A 1 82 ? -2.913 8.328 2.791 1.00 97.75 82 GLY A C 1
ATOM 607 O O . GLY A 1 82 ? -3.878 8.708 3.458 1.00 97.75 82 GLY A O 1
ATOM 608 N N . LEU A 1 83 ? -2.902 7.136 2.194 1.00 97.69 83 LEU A N 1
ATOM 609 C CA . LEU A 1 83 ? -3.997 6.175 2.300 1.00 97.69 83 LEU A CA 1
ATOM 610 C C . LEU A 1 83 ? -4.143 5.632 3.727 1.00 97.69 83 LEU A C 1
ATOM 612 O O . LEU A 1 83 ? -5.271 5.495 4.198 1.00 97.69 83 LEU A O 1
ATOM 616 N N . ALA A 1 84 ? -3.041 5.369 4.438 1.00 97.12 84 ALA A N 1
ATOM 617 C CA . ALA A 1 84 ? -3.085 4.937 5.838 1.00 97.12 84 ALA A CA 1
ATOM 618 C C . ALA A 1 84 ? -3.699 6.021 6.737 1.00 97.12 84 ALA A C 1
ATOM 620 O O . ALA A 1 84 ? -4.517 5.730 7.613 1.00 97.12 84 ALA A O 1
ATOM 621 N N . PHE A 1 85 ? -3.374 7.290 6.481 1.00 97.38 85 PHE A N 1
ATOM 622 C CA . PHE A 1 85 ? -4.011 8.420 7.153 1.00 97.38 85 PHE A CA 1
ATOM 623 C C . PHE A 1 85 ? -5.522 8.489 6.868 1.00 97.38 85 PHE A C 1
ATOM 625 O O . PHE A 1 85 ? -6.324 8.619 7.799 1.00 97.38 85 PHE A O 1
ATOM 632 N N . ALA A 1 86 ? -5.931 8.358 5.601 1.00 97.44 86 ALA A N 1
ATOM 633 C CA . ALA A 1 86 ? -7.341 8.377 5.208 1.00 97.44 86 ALA A CA 1
ATOM 634 C C . ALA A 1 86 ? -8.137 7.210 5.819 1.00 97.44 86 ALA A C 1
ATOM 636 O O . ALA A 1 86 ? -9.250 7.412 6.313 1.00 97.44 86 ALA A O 1
ATOM 637 N N . ASP A 1 87 ? -7.549 6.013 5.840 1.00 97.06 87 ASP A N 1
ATOM 638 C CA . ASP A 1 87 ? -8.118 4.824 6.469 1.00 97.06 87 ASP A CA 1
ATOM 639 C C . ASP A 1 87 ? -8.319 5.021 7.975 1.00 97.06 87 ASP A C 1
ATOM 641 O O . ASP A 1 87 ? -9.417 4.802 8.492 1.00 97.06 87 ASP A O 1
ATOM 645 N N . ARG A 1 88 ? -7.290 5.507 8.677 1.00 95.19 88 ARG A N 1
ATOM 646 C CA . ARG A 1 88 ? -7.392 5.811 10.105 1.00 95.19 88 ARG A CA 1
ATOM 647 C C . ARG A 1 88 ? -8.527 6.796 10.380 1.00 95.19 88 ARG A C 1
ATOM 649 O O . ARG A 1 88 ? -9.337 6.558 11.272 1.00 95.19 88 ARG A O 1
ATOM 656 N N . ARG A 1 89 ? -8.630 7.871 9.594 1.00 95.19 89 ARG A N 1
ATOM 657 C CA . ARG A 1 89 ? -9.700 8.864 9.752 1.00 95.19 89 ARG A CA 1
ATOM 658 C C . ARG A 1 89 ? -11.084 8.267 9.484 1.00 95.19 89 ARG A C 1
ATOM 660 O O . ARG A 1 89 ? -12.050 8.651 10.136 1.00 95.19 89 ARG A O 1
ATOM 667 N N . ALA A 1 90 ? -11.204 7.330 8.545 1.00 94.81 90 ALA A N 1
ATOM 668 C CA . ALA A 1 90 ? -12.451 6.605 8.309 1.00 94.81 90 ALA A CA 1
ATOM 669 C C . ALA A 1 90 ? -12.845 5.728 9.511 1.00 94.81 90 ALA A C 1
ATOM 671 O O . ALA A 1 90 ? -14.013 5.724 9.891 1.00 94.81 90 ALA A O 1
ATOM 672 N N . LEU A 1 91 ? -11.882 5.062 10.158 1.00 93.25 91 LEU A N 1
ATOM 673 C CA . LEU A 1 91 ? -12.124 4.309 11.393 1.00 93.25 91 LEU A CA 1
ATOM 674 C C . LEU A 1 91 ? -12.523 5.219 12.563 1.00 93.25 91 LEU A C 1
ATOM 676 O O . LEU A 1 91 ? -13.458 4.908 13.294 1.00 93.25 91 LEU A O 1
ATOM 680 N N . GLU A 1 92 ? -11.869 6.367 12.730 1.00 93.00 92 GLU A N 1
ATOM 681 C CA . GLU A 1 92 ? -12.238 7.332 13.777 1.00 93.00 92 GLU A CA 1
ATOM 682 C C . GLU A 1 92 ? -13.681 7.829 13.590 1.00 93.00 92 GLU A C 1
ATOM 684 O O . GLU A 1 92 ? -14.462 7.818 14.540 1.00 93.00 92 GLU A O 1
ATOM 689 N N . ARG A 1 93 ? -14.079 8.165 12.353 1.00 92.00 93 ARG A N 1
ATOM 690 C CA . ARG A 1 93 ? -15.472 8.536 12.027 1.00 92.00 93 ARG A CA 1
ATOM 691 C C . ARG A 1 93 ? -16.469 7.402 12.272 1.00 92.00 93 ARG A C 1
ATOM 693 O O . ARG A 1 93 ? -17.627 7.668 12.565 1.00 92.00 93 ARG A O 1
ATOM 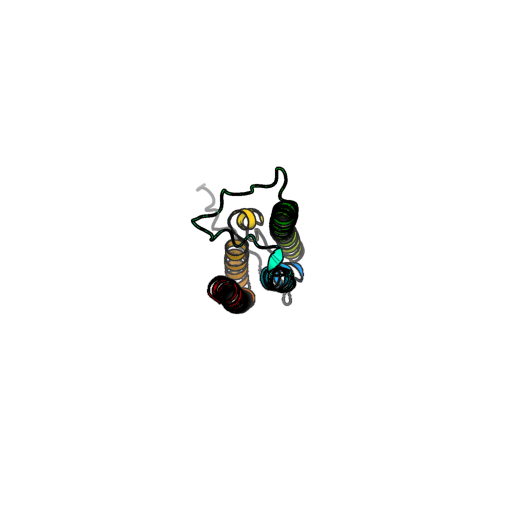700 N N . ALA A 1 94 ? -16.025 6.156 12.146 1.00 89.75 94 ALA A N 1
ATOM 701 C CA . ALA A 1 94 ? -16.833 4.969 12.394 1.00 89.75 94 ALA A CA 1
ATOM 702 C C . ALA A 1 94 ? -16.949 4.606 13.891 1.00 89.75 94 ALA A C 1
ATOM 704 O O . ALA A 1 94 ? -17.609 3.625 14.226 1.00 89.75 94 ALA A O 1
ATOM 705 N N . GLY A 1 95 ? -16.323 5.377 14.789 1.00 89.50 95 GLY A N 1
ATOM 706 C CA . GLY A 1 95 ? -16.435 5.207 16.241 1.00 89.50 95 GLY A CA 1
ATOM 707 C C . GLY A 1 95 ? -15.320 4.378 16.883 1.00 89.50 95 GLY A C 1
ATOM 708 O O . GLY A 1 95 ? -15.365 4.110 18.085 1.0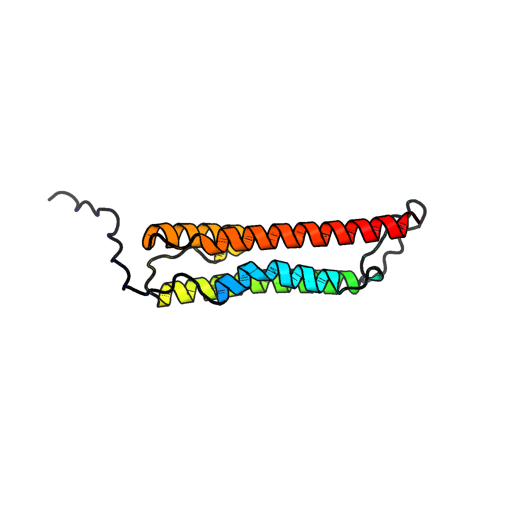0 89.50 95 GLY A O 1
ATOM 709 N N . TYR A 1 96 ? -14.290 3.976 16.131 1.00 89.44 96 TYR A N 1
ATOM 710 C CA . TYR A 1 96 ? -13.151 3.271 16.721 1.00 89.44 96 TYR A CA 1
ATOM 711 C C . TYR A 1 96 ? -12.355 4.219 17.626 1.00 89.44 96 TYR A C 1
ATOM 713 O O . TYR A 1 96 ? -11.737 5.176 17.160 1.00 89.44 96 TYR A O 1
ATOM 721 N N . VAL A 1 97 ? -12.315 3.925 18.928 1.00 87.31 97 VAL A N 1
ATOM 722 C CA . VAL A 1 97 ? -11.495 4.686 19.883 1.00 87.31 97 VAL A CA 1
ATOM 723 C C . VAL A 1 97 ? -10.048 4.218 19.778 1.00 87.31 97 VAL A C 1
ATOM 725 O O . VAL A 1 97 ? -9.770 3.043 20.024 1.00 87.31 97 VAL A O 1
ATOM 728 N N . ARG A 1 98 ? -9.142 5.149 19.444 1.00 85.75 98 ARG A N 1
ATOM 729 C CA . ARG A 1 98 ? -7.687 4.935 19.298 1.00 85.75 98 ARG A CA 1
ATOM 730 C C . ARG A 1 98 ? -7.332 3.805 18.309 1.00 85.75 98 ARG A C 1
ATOM 732 O O . ARG A 1 98 ? -6.735 2.807 18.713 1.00 85.75 98 ARG A O 1
ATOM 739 N N . PRO A 1 99 ? -7.667 3.942 17.011 1.00 91.06 99 PRO A N 1
ATOM 740 C CA . PRO A 1 99 ? -7.206 2.995 16.000 1.00 91.06 99 PRO A CA 1
ATOM 741 C C . PRO A 1 99 ? -5.675 3.024 15.871 1.00 91.06 99 PRO A C 1
ATOM 743 O O . PRO A 1 99 ? -5.003 3.932 16.377 1.00 91.06 99 PRO A O 1
ATOM 746 N N . PHE A 1 100 ? -5.124 2.036 15.160 1.00 94.19 100 PHE A N 1
ATOM 747 C CA . PHE A 1 100 ? -3.686 1.936 14.906 1.00 94.19 100 PHE A CA 1
ATOM 748 C C . PHE A 1 100 ? -3.124 3.234 14.302 1.00 94.19 100 PHE A C 1
ATOM 750 O O . PHE A 1 100 ? -3.799 3.936 13.542 1.00 94.19 100 PHE A O 1
ATOM 757 N N . HIS A 1 101 ? -1.901 3.604 14.680 1.00 95.12 101 HIS A N 1
ATOM 758 C CA . HIS A 1 101 ? -1.312 4.861 14.221 1.00 95.12 101 HIS A CA 1
ATOM 759 C C . HIS A 1 101 ? -0.892 4.770 12.753 1.00 95.12 101 HIS A C 1
ATOM 761 O O . HIS A 1 101 ? -0.166 3.859 12.371 1.00 95.12 101 HIS A O 1
ATOM 767 N N . TRP A 1 102 ? -1.333 5.723 11.928 1.00 96.19 102 TRP A N 1
ATOM 768 C CA . TRP A 1 102 ? -1.023 5.727 10.495 1.00 96.19 102 TRP A CA 1
ATOM 769 C C . TRP A 1 102 ? 0.485 5.819 10.251 1.00 96.19 102 TRP A C 1
ATOM 771 O O . TRP A 1 102 ? 0.981 5.141 9.370 1.00 96.19 102 TRP A O 1
ATOM 781 N N . ALA A 1 103 ? 1.230 6.549 11.094 1.00 94.75 103 ALA A N 1
ATOM 782 C CA . ALA A 1 103 ? 2.684 6.703 10.964 1.00 94.75 103 ALA A CA 1
ATOM 783 C C . ALA A 1 103 ? 3.477 5.381 10.979 1.00 94.75 103 ALA A C 1
ATOM 785 O O . ALA A 1 103 ? 4.611 5.347 10.517 1.00 94.75 103 ALA A O 1
ATOM 786 N N . TRP A 1 104 ? 2.896 4.271 11.438 1.00 95.06 104 TRP A N 1
ATOM 787 C CA . TRP A 1 104 ? 3.529 2.959 11.282 1.00 95.06 104 TRP A CA 1
ATOM 788 C C . TRP A 1 104 ? 3.707 2.544 9.812 1.00 95.06 104 TRP A C 1
ATOM 790 O O . TRP A 1 104 ? 4.557 1.707 9.520 1.00 95.06 104 TRP A O 1
ATOM 800 N N . SER A 1 105 ? 2.982 3.167 8.876 1.00 94.38 105 SER A N 1
ATOM 801 C CA . SER A 1 105 ? 3.203 3.003 7.438 1.00 94.38 105 SER A CA 1
ATOM 802 C C . SER A 1 105 ? 4.553 3.549 6.968 1.00 94.38 105 SER A C 1
ATOM 804 O O . SER A 1 105 ? 5.018 3.121 5.917 1.00 94.38 105 SER A O 1
ATOM 806 N N . PHE A 1 106 ? 5.190 4.466 7.717 1.00 93.56 106 PHE A N 1
ATOM 807 C CA . PHE A 1 106 ? 6.542 4.930 7.390 1.00 93.56 106 PHE A CA 1
ATOM 808 C C . PHE A 1 106 ? 7.571 3.806 7.515 1.00 93.56 106 PHE A C 1
ATOM 810 O O . PHE A 1 106 ? 8.509 3.756 6.724 1.00 93.56 106 PHE A O 1
ATOM 817 N N . LEU A 1 107 ? 7.382 2.896 8.479 1.00 94.31 107 LEU A N 1
ATOM 818 C CA . LEU A 1 107 ? 8.248 1.732 8.630 1.00 94.31 107 LEU A CA 1
ATOM 819 C C . LEU A 1 107 ? 8.026 0.763 7.470 1.00 94.31 107 LEU A C 1
ATOM 821 O O . LEU A 1 107 ? 8.969 0.392 6.782 1.00 94.31 107 LEU A O 1
ATOM 825 N N . SER A 1 108 ? 6.772 0.364 7.253 1.00 90.94 108 SER A N 1
ATOM 826 C CA . SER A 1 108 ? 6.340 -0.288 6.018 1.00 90.94 108 SER A CA 1
ATOM 827 C C . SER A 1 108 ? 4.804 -0.390 5.957 1.00 90.94 108 SER A C 1
ATOM 829 O O . SER A 1 108 ? 4.148 -0.529 6.997 1.00 90.94 108 SER A O 1
ATOM 831 N N . PRO A 1 109 ? 4.191 -0.383 4.756 1.00 90.62 109 PRO A N 1
ATOM 832 C CA . PRO A 1 109 ? 2.749 -0.607 4.600 1.00 90.62 109 PRO A CA 1
ATOM 833 C C . PRO A 1 109 ? 2.208 -1.891 5.272 1.00 90.62 109 PRO A C 1
ATOM 835 O O . PRO A 1 109 ? 1.139 -1.829 5.884 1.00 90.62 109 PRO A O 1
ATOM 838 N N . PRO A 1 110 ? 2.917 -3.041 5.252 1.00 93.88 110 PRO A N 1
ATOM 839 C CA . PRO A 1 110 ? 2.450 -4.274 5.889 1.00 93.88 110 PRO A CA 1
ATOM 840 C C . PRO A 1 110 ? 2.310 -4.164 7.409 1.00 93.88 110 PRO A C 1
ATOM 842 O O . PRO A 1 110 ? 1.347 -4.686 7.968 1.00 93.88 110 PRO A O 1
ATOM 845 N N . VAL A 1 111 ? 3.214 -3.438 8.081 1.00 96.50 111 VAL A N 1
ATOM 846 C CA . VAL A 1 111 ? 3.125 -3.196 9.534 1.00 96.50 111 VAL A CA 1
ATOM 847 C C . VAL A 1 111 ? 1.811 -2.493 9.873 1.00 96.50 111 VAL A C 1
ATOM 849 O O . VAL A 1 111 ? 1.125 -2.879 10.823 1.00 96.50 111 VAL A O 1
ATOM 852 N N . TYR A 1 112 ? 1.418 -1.509 9.059 1.00 96.75 112 TYR A N 1
ATOM 853 C CA . TYR A 1 112 ? 0.128 -0.842 9.198 1.00 96.75 112 TYR A CA 1
ATOM 854 C C . TYR A 1 112 ? -1.056 -1.795 8.991 1.00 96.75 112 TYR A C 1
ATOM 856 O O . TYR A 1 112 ? -1.945 -1.856 9.846 1.00 96.75 112 TYR A O 1
ATOM 864 N N . ILE A 1 113 ? -1.056 -2.568 7.896 1.00 96.06 113 ILE A N 1
ATOM 865 C CA . ILE A 1 113 ? -2.134 -3.516 7.565 1.00 96.06 113 ILE A CA 1
ATOM 866 C C . ILE A 1 113 ? -2.338 -4.523 8.703 1.00 96.06 113 ILE A C 1
ATOM 868 O O . ILE A 1 113 ? -3.471 -4.723 9.147 1.00 96.06 113 ILE A O 1
ATOM 872 N N . VAL A 1 114 ? -1.257 -5.126 9.205 1.00 96.44 114 VAL A N 1
ATOM 873 C CA . VAL A 1 114 ? -1.301 -6.124 10.284 1.00 96.44 114 VAL A CA 1
ATOM 874 C C . VAL A 1 114 ? -1.776 -5.492 11.592 1.00 96.44 114 VAL A C 1
ATOM 876 O O . VAL A 1 114 ? -2.739 -5.979 12.189 1.00 96.44 114 VAL A O 1
ATOM 879 N N . GLY A 1 115 ? -1.168 -4.380 12.017 1.00 94.88 115 GLY A N 1
ATOM 880 C CA . GLY A 1 115 ? -1.504 -3.718 13.281 1.00 94.88 115 GLY A CA 1
ATOM 881 C C . GLY A 1 115 ? -2.967 -3.270 13.350 1.00 94.88 115 GLY A C 1
ATOM 882 O O . GLY A 1 115 ? -3.676 -3.575 14.312 1.00 94.88 115 GLY A O 1
ATOM 883 N N . ARG A 1 116 ? -3.460 -2.614 12.292 1.00 94.88 116 ARG A N 1
ATOM 884 C CA . ARG A 1 116 ? -4.868 -2.209 12.160 1.00 94.88 116 ARG A CA 1
ATOM 885 C C . ARG A 1 116 ? -5.809 -3.412 12.181 1.00 94.88 116 ARG A C 1
ATOM 887 O O . ARG A 1 116 ? -6.798 -3.396 12.911 1.00 94.88 116 ARG A O 1
ATOM 894 N N . SER A 1 117 ? -5.506 -4.449 11.403 1.00 94.81 117 SER A N 1
ATOM 895 C CA . SER A 1 117 ? -6.357 -5.638 11.283 1.00 94.81 117 SER A CA 1
ATOM 896 C C . SER A 1 117 ? -6.482 -6.390 12.610 1.00 94.81 117 SER A C 1
ATOM 898 O O . SER A 1 117 ? -7.584 -6.793 12.971 1.00 94.81 117 SER A O 1
ATOM 900 N 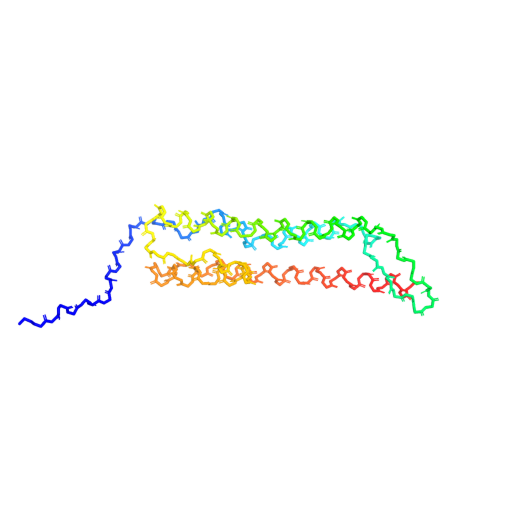N . ILE A 1 118 ? -5.398 -6.501 13.387 1.00 94.62 118 ILE A N 1
ATOM 901 C CA . ILE A 1 118 ? -5.424 -7.102 14.730 1.00 94.62 118 ILE A CA 1
ATOM 902 C C . ILE A 1 118 ? -6.283 -6.270 15.692 1.00 94.62 118 ILE A C 1
ATOM 904 O O . ILE A 1 118 ? -7.089 -6.835 16.429 1.00 94.62 118 ILE A O 1
ATOM 908 N N . ILE A 1 119 ? -6.157 -4.938 15.690 1.00 92.44 119 ILE A N 1
ATOM 909 C CA . ILE A 1 119 ? -6.972 -4.071 16.562 1.00 92.44 119 ILE A CA 1
ATOM 910 C C . ILE A 1 119 ? -8.463 -4.201 16.231 1.00 92.44 119 ILE A C 1
ATOM 912 O O . ILE A 1 119 ? -9.286 -4.328 17.139 1.00 92.44 119 ILE A O 1
ATOM 916 N N . VAL A 1 120 ? -8.818 -4.214 14.945 1.00 92.31 120 VAL A N 1
ATOM 917 C CA . VAL A 1 120 ? -10.212 -4.366 14.503 1.00 92.31 120 VAL A CA 1
ATOM 918 C C . VAL A 1 120 ? -10.744 -5.770 14.821 1.00 92.31 120 VAL A C 1
ATOM 920 O O . VAL A 1 120 ? -11.836 -5.893 15.377 1.00 92.31 120 VAL A O 1
ATOM 923 N N . GLN A 1 121 ? -9.943 -6.816 14.586 1.00 91.88 121 GLN A N 1
ATOM 924 C CA . GLN A 1 121 ? -10.264 -8.199 14.951 1.00 91.88 121 GLN A CA 1
ATOM 925 C C . GLN A 1 121 ? -10.542 -8.338 16.451 1.00 91.88 121 GLN A C 1
ATOM 927 O O . GLN A 1 121 ? -11.504 -8.995 16.835 1.00 91.88 121 GLN A O 1
ATOM 932 N N . ARG A 1 122 ? -9.735 -7.699 17.307 1.00 89.31 122 ARG A N 1
ATOM 933 C CA . ARG A 1 122 ? -9.937 -7.719 18.764 1.00 89.31 122 ARG A CA 1
ATOM 934 C C . ARG A 1 122 ? -11.208 -6.992 19.201 1.00 89.31 122 ARG A C 1
ATOM 936 O O . ARG A 1 122 ? -11.757 -7.343 20.236 1.00 89.31 122 ARG A O 1
ATOM 943 N N . ARG A 1 123 ? -11.674 -5.998 18.435 1.00 86.81 123 ARG A N 1
ATOM 944 C CA . ARG A 1 123 ? -12.897 -5.243 18.751 1.00 86.81 123 ARG A CA 1
ATOM 945 C C . ARG A 1 123 ? -14.186 -5.911 18.285 1.00 86.81 123 ARG A C 1
ATOM 947 O O . ARG A 1 123 ? -15.173 -5.834 19.002 1.00 86.81 123 ARG A O 1
ATOM 954 N N . ILE A 1 124 ? -14.207 -6.478 17.077 1.00 87.81 124 ILE A N 1
ATOM 955 C CA . ILE A 1 124 ? -15.455 -6.925 16.417 1.00 87.81 124 ILE A CA 1
ATOM 956 C C . ILE A 1 124 ? -15.416 -8.427 16.078 1.00 87.81 124 ILE A C 1
ATOM 958 O O . ILE A 1 124 ? -16.366 -8.972 15.529 1.00 87.81 124 ILE A O 1
ATOM 962 N N . GLY A 1 125 ? -14.312 -9.128 16.355 1.00 86.38 125 GLY A N 1
ATOM 963 C CA . GLY A 1 125 ? -14.153 -10.551 16.024 1.00 86.38 125 GLY A CA 1
ATOM 964 C C . GLY A 1 125 ? -13.958 -10.839 14.529 1.00 86.38 125 GLY A C 1
ATOM 965 O O . GLY A 1 125 ? -13.871 -12.000 14.133 1.00 86.38 125 GLY A O 1
ATOM 966 N N . ARG A 1 126 ? -13.856 -9.799 13.693 1.00 85.44 126 ARG A N 1
ATOM 967 C CA . ARG A 1 126 ? -13.597 -9.868 12.245 1.00 85.44 126 ARG A CA 1
ATOM 968 C C . ARG A 1 126 ? -12.681 -8.723 11.820 1.00 85.44 126 ARG A C 1
ATOM 970 O O . ARG A 1 126 ? -12.778 -7.632 12.373 1.00 85.44 126 ARG A O 1
ATOM 977 N N . GLY A 1 127 ? -11.811 -8.960 10.840 1.00 88.50 127 GLY A N 1
ATOM 978 C CA . GLY A 1 127 ? -10.830 -7.965 10.391 1.00 88.50 127 GLY A CA 1
ATOM 979 C C . GLY A 1 127 ? -9.513 -8.519 9.852 1.00 88.50 127 GLY A C 1
ATOM 980 O O . GLY A 1 127 ? -8.711 -7.732 9.368 1.00 88.50 127 GLY A O 1
ATOM 981 N N . LEU A 1 128 ? -9.278 -9.837 9.896 1.00 93.75 128 LEU A N 1
ATOM 982 C CA . LEU A 1 128 ? -8.032 -10.455 9.406 1.00 93.75 128 LEU A CA 1
ATOM 983 C C . LEU A 1 128 ? -7.963 -10.638 7.880 1.00 93.75 128 LEU A C 1
ATOM 985 O O . LEU A 1 128 ? -6.880 -10.866 7.348 1.00 93.75 128 LEU A O 1
ATOM 989 N N . THR A 1 129 ? -9.082 -10.521 7.161 1.00 95.19 129 THR A N 1
ATOM 990 C CA . THR A 1 129 ? -9.143 -10.697 5.697 1.00 95.19 129 THR A CA 1
ATOM 991 C C . THR A 1 129 ? -8.083 -9.894 4.919 1.00 95.19 129 THR A C 1
ATOM 993 O O . THR A 1 129 ? -7.435 -10.480 4.055 1.00 95.19 129 THR A O 1
ATOM 996 N N . PRO A 1 130 ? -7.821 -8.606 5.221 1.00 94.69 130 PRO A N 1
ATOM 997 C CA . PRO A 1 130 ? -6.838 -7.799 4.497 1.00 94.69 130 PRO A CA 1
ATOM 998 C C . PRO A 1 130 ? -5.406 -8.329 4.616 1.00 94.69 130 PRO A C 1
ATOM 1000 O O . PRO A 1 130 ? -4.627 -8.148 3.688 1.00 94.69 130 PRO A O 1
ATOM 1003 N N . ILE A 1 131 ? -5.060 -9.007 5.719 1.00 95.88 131 ILE A N 1
ATOM 1004 C CA . ILE A 1 131 ? -3.732 -9.612 5.906 1.00 95.88 131 ILE A CA 1
ATOM 1005 C C . ILE A 1 131 ? -3.524 -10.730 4.885 1.00 95.88 131 ILE A C 1
ATOM 1007 O O . ILE A 1 131 ? -2.509 -10.754 4.194 1.00 95.88 131 ILE A O 1
ATOM 1011 N N . TRP A 1 132 ? -4.500 -11.631 4.762 1.00 97.00 132 TRP A N 1
ATOM 1012 C CA . TRP A 1 132 ? -4.426 -12.759 3.833 1.00 97.00 132 TRP A CA 1
ATOM 1013 C C . TRP A 1 132 ? -4.415 -12.307 2.377 1.00 97.00 132 TRP A C 1
ATOM 1015 O O . TRP A 1 132 ? -3.638 -12.827 1.579 1.00 97.00 132 TRP A O 1
ATOM 1025 N N . VAL A 1 133 ? -5.229 -11.304 2.035 1.00 97.50 133 VAL A N 1
ATOM 1026 C CA . VAL A 1 133 ? -5.224 -10.753 0.675 1.00 97.50 133 VAL A CA 1
ATOM 1027 C C . VAL A 1 133 ? -3.902 -10.051 0.377 1.00 97.50 133 VAL A C 1
ATOM 1029 O O . VAL A 1 133 ? -3.330 -10.282 -0.684 1.00 97.50 133 VAL A O 1
ATOM 1032 N N . TRP A 1 134 ? -3.376 -9.254 1.311 1.00 96.62 134 TRP A N 1
ATOM 1033 C CA . TRP A 1 134 ? -2.067 -8.625 1.144 1.00 96.62 134 TRP A CA 1
ATOM 1034 C C . TRP A 1 134 ? -0.950 -9.659 0.970 1.00 96.62 134 TRP A C 1
ATOM 1036 O O . TRP A 1 134 ? -0.099 -9.484 0.103 1.00 96.62 134 TRP A O 1
ATOM 1046 N N . LEU A 1 135 ? -0.977 -10.761 1.726 1.00 96.88 135 LEU A N 1
ATOM 1047 C CA . LEU A 1 135 ? -0.015 -11.851 1.566 1.00 96.88 135 LEU A CA 1
ATOM 1048 C C . LEU A 1 135 ? -0.091 -12.462 0.159 1.00 96.88 135 LEU A C 1
ATOM 1050 O O . LEU A 1 135 ? 0.941 -12.652 -0.480 1.00 96.88 135 LEU A O 1
ATOM 1054 N N . GLY A 1 136 ? -1.300 -12.708 -0.353 1.00 97.75 136 GLY A N 1
ATOM 1055 C CA . GLY A 1 136 ? -1.501 -13.168 -1.729 1.00 97.75 136 GLY A CA 1
ATOM 1056 C C . GLY A 1 136 ? -0.955 -12.180 -2.764 1.00 97.75 136 GLY A C 1
ATOM 1057 O O . GLY A 1 136 ? -0.226 -12.577 -3.669 1.00 97.75 136 GLY A O 1
ATOM 1058 N N . VAL A 1 137 ? -1.234 -10.883 -2.594 1.00 97.44 137 VAL A N 1
ATOM 1059 C CA . VAL A 1 137 ? -0.697 -9.814 -3.454 1.00 97.44 137 VAL A CA 1
ATOM 1060 C C . VAL A 1 137 ? 0.832 -9.784 -3.418 1.00 97.44 137 VAL A C 1
ATOM 1062 O O . VAL A 1 137 ? 1.462 -9.690 -4.470 1.00 97.44 137 VAL A O 1
ATOM 1065 N N . ALA A 1 138 ? 1.435 -9.895 -2.234 1.00 95.19 138 ALA A N 1
ATOM 1066 C CA . ALA A 1 138 ? 2.883 -9.903 -2.069 1.00 95.19 138 ALA A CA 1
ATOM 1067 C C . ALA A 1 138 ? 3.527 -11.105 -2.775 1.00 95.19 138 ALA A C 1
ATOM 1069 O O . ALA A 1 138 ? 4.528 -10.937 -3.467 1.00 95.19 138 ALA A O 1
ATOM 1070 N N . VAL A 1 139 ? 2.930 -12.296 -2.657 1.00 97.75 139 VAL A N 1
ATOM 1071 C CA . VAL A 1 139 ? 3.410 -13.506 -3.343 1.00 97.75 139 VAL A CA 1
ATOM 1072 C C . VAL A 1 139 ? 3.312 -13.353 -4.861 1.00 97.75 139 VAL A C 1
ATOM 1074 O O . VAL A 1 139 ? 4.283 -13.630 -5.559 1.00 97.75 139 VAL A O 1
ATOM 1077 N N . ILE A 1 140 ? 2.181 -12.867 -5.382 1.00 97.69 140 ILE A N 1
ATOM 1078 C CA . ILE A 1 140 ? 2.004 -12.640 -6.826 1.00 97.69 140 ILE A CA 1
ATOM 1079 C C . ILE A 1 140 ? 3.028 -11.623 -7.342 1.00 97.69 140 ILE A C 1
ATOM 1081 O O . ILE A 1 140 ? 3.688 -11.868 -8.352 1.00 97.69 140 ILE A O 1
ATOM 1085 N N . GLY A 1 141 ? 3.190 -10.501 -6.637 1.00 95.56 141 GLY A N 1
ATOM 1086 C CA . GLY A 1 141 ? 4.157 -9.467 -7.000 1.00 95.56 141 GLY A CA 1
ATOM 1087 C C . GLY A 1 141 ? 5.598 -9.978 -6.977 1.00 95.56 141 GLY A C 1
ATOM 1088 O O . GLY A 1 141 ? 6.376 -9.664 -7.880 1.00 95.56 141 GLY A O 1
ATOM 1089 N N . LEU A 1 142 ? 5.944 -10.810 -5.989 1.00 95.00 142 LEU A N 1
ATOM 1090 C CA . LEU A 1 142 ? 7.255 -11.446 -5.890 1.00 95.00 142 LEU A CA 1
ATOM 1091 C C . LEU A 1 142 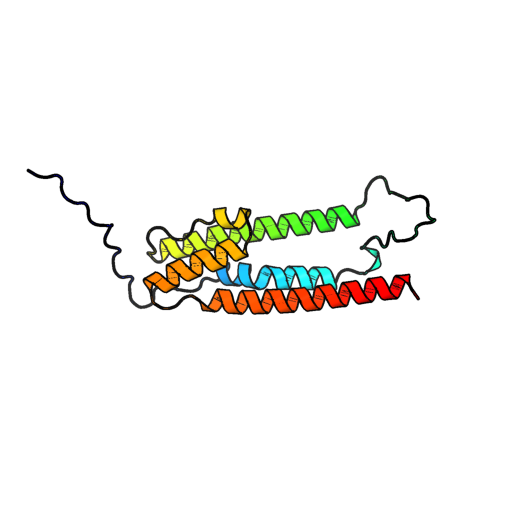? 7.520 -12.359 -7.089 1.00 95.00 142 LEU A C 1
ATOM 1093 O O . LEU A 1 142 ? 8.541 -12.196 -7.750 1.00 95.00 142 LEU A O 1
ATOM 1097 N N . VAL A 1 143 ? 6.596 -13.273 -7.401 1.00 97.12 143 VAL A N 1
ATOM 1098 C CA . VAL A 1 143 ? 6.726 -14.189 -8.546 1.00 97.12 143 VAL A CA 1
ATOM 1099 C C . VAL A 1 143 ? 6.897 -13.404 -9.843 1.00 97.12 143 VAL A C 1
ATOM 1101 O O . VAL A 1 143 ? 7.835 -13.662 -10.589 1.00 97.12 143 VAL A O 1
ATOM 1104 N N . ALA A 1 144 ? 6.053 -12.400 -10.081 1.00 95.12 144 ALA A N 1
ATOM 1105 C CA . ALA A 1 144 ? 6.116 -11.607 -11.302 1.00 95.12 144 ALA A CA 1
ATOM 1106 C C . ALA A 1 144 ? 7.437 -10.828 -11.435 1.00 95.12 144 ALA A C 1
ATOM 1108 O O . ALA A 1 144 ? 8.018 -10.759 -12.518 1.00 95.12 144 ALA A O 1
ATOM 1109 N N . THR A 1 145 ? 7.943 -10.279 -10.326 1.00 90.81 145 THR A N 1
ATOM 1110 C CA . THR A 1 145 ? 9.237 -9.584 -10.311 1.00 90.81 145 THR A CA 1
ATOM 1111 C C . THR A 1 145 ? 10.385 -10.558 -10.577 1.00 90.81 145 THR A C 1
ATOM 1113 O O . THR A 1 145 ? 11.265 -10.248 -11.372 1.00 90.81 145 THR A O 1
ATOM 1116 N N . LEU A 1 146 ? 10.362 -11.755 -9.981 1.00 92.75 146 LEU A N 1
ATOM 1117 C CA . LEU A 1 146 ? 11.373 -12.789 -10.229 1.00 92.75 146 LEU A CA 1
ATOM 1118 C C . LEU A 1 146 ? 11.371 -13.266 -11.685 1.00 92.75 146 LEU A C 1
ATOM 1120 O O . LEU A 1 146 ? 12.442 -13.386 -12.277 1.00 92.75 146 LEU A O 1
ATOM 1124 N N . SER A 1 147 ? 10.194 -13.482 -12.281 1.00 92.50 147 SER A N 1
ATOM 1125 C CA . SER A 1 147 ? 10.070 -13.815 -13.705 1.00 92.50 147 SER A CA 1
ATOM 1126 C C . SER A 1 147 ? 10.703 -12.738 -14.587 1.00 92.50 147 SER A C 1
ATOM 1128 O O . SER A 1 147 ? 11.490 -13.054 -15.475 1.00 92.50 147 SER A O 1
ATOM 1130 N N . ARG A 1 148 ? 10.441 -11.460 -14.289 1.00 89.12 148 ARG A N 1
ATOM 1131 C CA . ARG A 1 148 ? 11.019 -10.330 -15.029 1.00 89.12 148 ARG A CA 1
ATOM 1132 C C . ARG A 1 148 ? 12.541 -10.254 -14.897 1.00 89.12 148 ARG A C 1
ATOM 1134 O O . ARG A 1 148 ? 13.230 -9.982 -15.876 1.00 89.12 148 ARG A O 1
ATOM 1141 N N . THR A 1 149 ? 13.076 -10.509 -13.705 1.00 85.50 149 THR A N 1
ATOM 1142 C CA . THR A 1 149 ? 14.528 -10.556 -13.477 1.00 85.50 149 THR A CA 1
ATOM 1143 C C . THR A 1 149 ? 15.182 -11.714 -14.231 1.00 85.50 149 THR A C 1
ATOM 1145 O O . THR A 1 149 ? 16.277 -11.554 -14.763 1.00 85.50 149 THR A O 1
ATOM 1148 N N . ALA A 1 150 ? 14.514 -12.867 -14.325 1.00 88.75 150 ALA A N 1
ATOM 1149 C CA . ALA A 1 150 ? 15.007 -14.001 -15.102 1.00 88.75 150 ALA A CA 1
ATOM 1150 C C . ALA A 1 150 ? 15.065 -13.690 -16.610 1.00 88.75 150 ALA A C 1
ATOM 1152 O O . ALA A 1 150 ? 16.060 -14.018 -17.255 1.00 88.75 150 ALA A O 1
ATOM 1153 N N . GLU A 1 151 ? 14.053 -13.000 -17.157 1.00 86.06 151 GLU A N 1
ATOM 1154 C CA . GLU A 1 151 ? 14.067 -12.502 -18.545 1.00 86.06 151 GLU A CA 1
ATOM 1155 C C . GLU A 1 151 ? 15.273 -11.586 -18.792 1.00 86.06 151 GLU A C 1
ATOM 1157 O O . GLU A 1 151 ? 16.027 -11.793 -19.744 1.00 86.06 151 GLU A O 1
ATOM 1162 N N . LEU A 1 152 ? 15.502 -10.615 -17.900 1.00 81.69 152 LEU A N 1
ATOM 1163 C CA . LEU A 1 152 ? 16.657 -9.716 -17.970 1.00 81.69 152 LEU A CA 1
ATOM 1164 C C . LEU A 1 152 ? 17.978 -10.484 -17.984 1.00 81.69 152 LEU A C 1
ATOM 1166 O O . LEU A 1 152 ? 18.816 -10.252 -18.849 1.00 81.69 152 LEU A O 1
ATOM 1170 N N . PHE A 1 153 ? 18.147 -11.433 -17.067 1.00 81.56 153 PHE A N 1
ATOM 1171 C CA . PHE A 1 153 ? 19.365 -12.232 -16.991 1.00 81.56 153 PHE A CA 1
ATOM 1172 C C . PHE A 1 153 ? 19.593 -13.064 -18.260 1.00 81.56 153 PHE A C 1
ATOM 1174 O O . PHE A 1 153 ? 20.705 -13.111 -18.781 1.00 81.56 153 PHE A O 1
ATOM 1181 N N . SER A 1 154 ? 18.530 -13.660 -18.812 1.00 83.06 154 SER A N 1
ATOM 1182 C CA . SER A 1 154 ? 18.616 -14.407 -20.071 1.00 83.06 154 SER A CA 1
ATOM 1183 C C . SER A 1 154 ? 19.017 -13.529 -21.260 1.00 83.06 154 SER A C 1
ATOM 1185 O O . SER A 1 154 ? 19.756 -13.992 -22.120 1.00 83.06 154 SER A O 1
ATOM 1187 N N . SER A 1 155 ? 18.600 -12.257 -21.279 1.00 77.12 155 SER A N 1
ATOM 1188 C CA . SER A 1 155 ? 18.930 -11.312 -22.356 1.00 77.12 155 SER A CA 1
ATOM 1189 C C . SER A 1 155 ? 20.385 -10.836 -22.363 1.00 77.12 155 SER A C 1
ATOM 1191 O O . SER A 1 155 ? 20.831 -10.283 -23.359 1.00 77.12 155 SER A O 1
ATOM 1193 N N . VAL A 1 156 ? 21.110 -11.024 -21.256 1.00 72.44 156 VAL A N 1
ATOM 1194 C CA . VAL A 1 156 ? 22.536 -10.674 -21.139 1.00 72.44 156 VAL A CA 1
ATOM 1195 C C . VAL A 1 156 ? 23.434 -11.849 -21.533 1.00 72.44 156 VAL A C 1
ATOM 1197 O O . VAL A 1 156 ? 24.541 -11.644 -22.016 1.00 72.44 156 VAL A O 1
ATOM 1200 N N . LEU A 1 157 ? 22.975 -13.084 -21.305 1.00 75.44 157 LEU A N 1
ATOM 1201 C CA . LEU A 1 157 ? 23.757 -14.301 -21.551 1.00 75.44 157 LEU A CA 1
ATOM 1202 C C . LEU A 1 157 ? 23.582 -14.902 -22.955 1.00 75.44 157 LEU A C 1
ATOM 1204 O O . LEU A 1 157 ? 24.346 -15.802 -23.306 1.00 75.44 157 LEU A O 1
ATOM 1208 N N . GLY A 1 158 ? 22.565 -14.476 -23.706 1.00 61.97 158 GLY A N 1
ATOM 1209 C CA . GLY A 1 158 ? 22.282 -14.930 -25.074 1.00 61.97 158 GLY A CA 1
ATOM 1210 C C . GLY A 1 158 ? 22.614 -13.865 -26.100 1.00 61.97 158 GLY A C 1
ATOM 1211 O O . GLY A 1 158 ? 23.193 -14.241 -27.142 1.00 61.97 158 GLY A O 1
#

Sequence (158 aa):
MGPAELGPPVQQPLPEGTPVYTASLWAIVFLPLLATAVLLSMPLRLFPADFDPTAEPFVPPVDLSGLVRNLLSVAIYAASVGLAFADRRALERAGYVRPFHWAWSFLSPPVYIVGRSIIVQRRIGRGLTPIWVWLGVAVIGLVATLSRTAELFSSVLG

Radius of gyration: 22.08 Å; chains: 1; bounding box: 59×28×76 Å

Secondary structure (DSSP, 8-state):
------PSP-PPPPPTT--S--HHHHHHHHHHHHHHHHHHHS-GGGS-----TTS-----S--HHHHHHHHHHHHHHHHHHHHHHHHHHHHHHTT-SSPPPGGGGGT-HHHHHHHHHHHHHHHHS---HHHHHHHHHHHHHHHHHHHHHHHHHHHHH-

Foldseek 3Di:
DDPPPPDDPDQDAADPPQDLDDPLLVCLLCLLVVVLVVVVPDDLVLDDPPPPPPDDPPDPPDSPSVVVNVVVVVVSLVSLLVSLVVVVVSNVVSPDDDADDSCVCVVPSLSSQVRRQVSSCVRPVGRCVSNVSSVVSVVVSVVSVVVVVVVSVVVVVD